Protein AF-A0A945BAM3-F1 (afdb_monomer)

Foldseek 3Di:
DCPPPVVCVVVVVVVVVVVVVVVVCCCVVPVVVVVVVVVVVVVVVVVVVVVVVVVVVVVVVVVVVVVVVVVVVVVVVVVVCVVVVVVVVVVVVVVVVVVVVVVVVVVVVVVVVVVVVVVVVVVVVVVVVVVVVVVVVCCVVVPPDDDDPPCPVVVVVVVVPD

Mean predicted aligned error: 15.19 Å

pLDDT: mean 86.78, std 15.85, range [44.81, 97.88]

Sequence (162 aa):
MPQLDFLTFPSQIIWLFITFTALYIIMAKIALPKLANAIELRRDIIARDLEEAEHFKDESEKAEIEYESLIKEAHSKSNVIIKETKEKLSLQFEKEKKKVEEDNSKKIIEAESKILNAKNNALSQIDSIATDISKTIVEKLVGSKGLKVNNIEDNIKLTINN

Structure (mmCIF, N/CA/C/O backbone):
data_AF-A0A945BAM3-F1
#
_entry.id   AF-A0A945BAM3-F1
#
loop_
_atom_site.group_PDB
_atom_site.id
_atom_site.type_symbol
_atom_site.label_atom_id
_atom_site.label_alt_id
_atom_site.label_comp_id
_atom_site.label_asym_id
_atom_site.label_entity_id
_atom_site.label_seq_id
_atom_site.pdbx_PDB_ins_code
_atom_site.Cartn_x
_atom_site.Cartn_y
_atom_site.Cartn_z
_atom_site.occupancy
_atom_site.B_iso_or_equiv
_atom_site.auth_seq_id
_atom_site.auth_comp_id
_atom_site.auth_asym_id
_atom_site.auth_atom_id
_atom_site.pdbx_PDB_model_num
ATOM 1 N N . MET A 1 1 ? 59.841 -8.291 -73.812 1.00 51.56 1 MET A N 1
ATOM 2 C CA . MET A 1 1 ? 58.601 -8.852 -73.233 1.00 51.56 1 MET A CA 1
ATOM 3 C C . MET A 1 1 ? 57.446 -7.945 -73.647 1.00 51.56 1 MET A C 1
ATOM 5 O O . MET A 1 1 ? 57.494 -6.780 -73.280 1.00 51.56 1 MET A O 1
ATOM 9 N N . PRO A 1 2 ? 56.456 -8.426 -74.414 1.00 59.16 2 PRO A N 1
ATOM 10 C CA . PRO A 1 2 ? 55.373 -7.614 -75.006 1.00 59.16 2 PRO A CA 1
ATOM 11 C C . PRO A 1 2 ? 54.345 -7.048 -73.997 1.00 59.16 2 PRO A C 1
ATOM 13 O O . PRO A 1 2 ? 53.266 -6.624 -74.379 1.00 59.16 2 PRO A O 1
ATOM 16 N N . GLN A 1 3 ? 54.665 -7.045 -72.701 1.00 61.56 3 GLN A N 1
ATOM 17 C CA . GLN A 1 3 ? 53.760 -6.704 -71.592 1.00 61.56 3 GLN A CA 1
ATOM 18 C C . GLN A 1 3 ? 53.934 -5.260 -71.080 1.00 61.56 3 GLN A C 1
ATOM 20 O O . GLN A 1 3 ? 53.224 -4.838 -70.175 1.00 61.56 3 GLN A O 1
ATOM 25 N N . LEU A 1 4 ? 54.844 -4.488 -71.685 1.00 66.94 4 LEU A N 1
ATOM 26 C CA . LEU A 1 4 ? 55.015 -3.045 -71.466 1.00 66.94 4 LEU A CA 1
ATOM 27 C C . LEU A 1 4 ? 54.819 -2.278 -72.781 1.00 66.94 4 LEU A C 1
ATOM 29 O O . LEU A 1 4 ? 55.626 -1.423 -73.141 1.00 66.94 4 LEU A O 1
ATOM 33 N N . ASP A 1 5 ? 53.781 -2.636 -73.537 1.00 66.31 5 ASP A N 1
ATOM 34 C CA . ASP A 1 5 ? 53.395 -1.879 -74.723 1.00 66.31 5 ASP A CA 1
ATOM 35 C C . ASP A 1 5 ? 52.499 -0.702 -74.305 1.00 66.31 5 ASP A C 1
ATOM 37 O O . ASP A 1 5 ? 51.310 -0.850 -74.009 1.00 66.31 5 ASP A O 1
ATOM 41 N N . PHE A 1 6 ? 53.098 0.489 -74.213 1.00 68.31 6 PHE A N 1
ATOM 42 C CA . PHE A 1 6 ? 52.438 1.694 -73.701 1.00 68.31 6 PHE A CA 1
ATOM 43 C C . PHE A 1 6 ? 51.277 2.182 -74.581 1.00 68.31 6 PHE A C 1
ATOM 45 O O . PHE A 1 6 ? 50.487 3.023 -74.148 1.00 68.31 6 PHE A O 1
ATOM 52 N N . LEU A 1 7 ? 51.131 1.627 -75.787 1.00 72.81 7 LEU A N 1
ATOM 53 C CA . LEU A 1 7 ? 50.053 1.947 -76.718 1.00 72.81 7 LEU A CA 1
ATOM 54 C C . LEU A 1 7 ? 48.674 1.450 -76.239 1.00 72.81 7 LEU A C 1
ATOM 56 O O . LEU A 1 7 ? 47.661 2.022 -76.638 1.00 72.81 7 LEU A O 1
ATOM 60 N N . THR A 1 8 ? 48.597 0.447 -75.349 1.00 76.75 8 THR A N 1
ATOM 61 C CA . THR A 1 8 ? 47.309 -0.078 -74.839 1.00 76.75 8 THR A CA 1
ATOM 62 C C . THR A 1 8 ? 46.806 0.592 -73.556 1.00 76.75 8 THR A C 1
ATOM 64 O O . THR A 1 8 ? 45.618 0.490 -73.237 1.00 76.75 8 THR A O 1
ATOM 67 N N . PHE A 1 9 ? 47.669 1.306 -72.821 1.00 80.75 9 PHE A N 1
ATOM 68 C CA . PHE A 1 9 ? 47.296 1.950 -71.553 1.00 80.75 9 PHE A CA 1
ATOM 69 C C . PHE A 1 9 ? 46.176 2.996 -71.675 1.00 80.75 9 PHE A C 1
ATOM 71 O O . PHE A 1 9 ? 45.281 2.980 -70.828 1.00 80.75 9 PHE A O 1
ATOM 78 N N . PRO A 1 10 ? 46.129 3.859 -72.713 1.00 85.62 10 PRO A N 1
ATOM 79 C CA . PRO A 1 10 ? 45.041 4.827 -72.857 1.00 85.62 10 PRO A CA 1
ATOM 80 C C . PRO A 1 10 ? 43.661 4.161 -72.936 1.00 85.62 10 PRO A C 1
ATOM 82 O O . PRO A 1 10 ? 42.717 4.608 -72.288 1.00 85.62 10 PRO A O 1
ATOM 85 N N . SER A 1 11 ? 43.546 3.044 -73.665 1.00 86.88 11 SER A N 1
ATOM 86 C CA . SER A 1 11 ? 42.279 2.313 -73.784 1.00 86.88 11 SER A CA 1
ATOM 87 C C . SER A 1 11 ? 41.854 1.658 -72.467 1.00 86.88 11 SER A C 1
ATOM 89 O O . SER A 1 11 ? 40.661 1.631 -72.164 1.00 86.88 11 SER A O 1
ATOM 91 N N . GLN A 1 12 ? 42.801 1.135 -71.682 1.00 86.62 12 GLN A N 1
ATOM 92 C CA . GLN A 1 12 ? 42.515 0.551 -70.367 1.00 86.62 12 GLN A CA 1
ATOM 93 C C . GLN A 1 12 ? 42.061 1.616 -69.364 1.00 86.62 12 GLN A C 1
ATOM 95 O O . GLN A 1 12 ? 41.113 1.383 -68.619 1.00 86.62 12 GLN A O 1
ATOM 100 N N . ILE A 1 13 ? 42.683 2.798 -69.382 1.00 90.06 13 ILE A N 1
ATOM 101 C CA . ILE A 1 13 ? 42.315 3.923 -68.511 1.00 90.06 13 ILE A CA 1
ATOM 102 C C . ILE A 1 13 ? 40.904 4.432 -68.831 1.00 90.06 13 ILE A C 1
ATOM 104 O O . ILE A 1 13 ? 40.133 4.699 -67.911 1.00 90.06 13 ILE A O 1
ATOM 108 N N . ILE A 1 14 ? 40.529 4.518 -70.112 1.00 91.81 14 ILE A N 1
ATOM 109 C CA . ILE A 1 14 ? 39.173 4.926 -70.514 1.00 91.81 14 ILE A CA 1
ATOM 110 C C . ILE A 1 14 ? 38.126 3.936 -69.984 1.00 91.81 14 ILE A C 1
ATOM 112 O O . ILE A 1 14 ? 37.144 4.350 -69.367 1.00 91.81 14 ILE A O 1
ATOM 116 N N . TRP A 1 15 ? 38.339 2.627 -70.159 1.00 92.12 15 TRP A N 1
ATOM 117 C CA . TRP A 1 15 ? 37.416 1.612 -69.637 1.00 92.12 15 TRP A CA 1
ATOM 118 C C . TRP A 1 15 ? 37.378 1.561 -68.108 1.00 92.12 15 TRP A C 1
ATOM 120 O O . TRP A 1 15 ? 36.300 1.408 -67.528 1.00 92.12 15 TRP A O 1
ATOM 130 N N . LEU A 1 16 ? 38.524 1.738 -67.446 1.00 94.19 16 LEU A N 1
ATOM 131 C CA . LEU A 1 16 ? 38.595 1.874 -65.993 1.00 94.19 16 LEU A CA 1
ATOM 132 C C . LEU A 1 16 ? 37.735 3.050 -65.527 1.00 94.19 16 LEU A C 1
ATOM 134 O O . LEU A 1 16 ? 36.928 2.885 -64.620 1.00 94.19 16 LEU A O 1
ATOM 138 N N . PHE A 1 17 ? 37.852 4.211 -66.173 1.00 95.94 17 PHE A N 1
ATOM 139 C CA . PHE A 1 17 ? 37.050 5.380 -65.829 1.00 95.94 17 PHE A CA 1
ATOM 140 C C . PHE A 1 17 ? 35.552 5.115 -66.023 1.00 95.94 17 PHE A C 1
ATOM 142 O O . PHE A 1 17 ? 34.773 5.347 -65.107 1.00 95.94 17 PHE A O 1
ATOM 149 N N . ILE A 1 18 ? 35.146 4.540 -67.161 1.00 95.69 18 ILE A N 1
ATOM 150 C CA . ILE A 1 18 ? 33.737 4.214 -67.445 1.00 95.69 18 ILE A CA 1
ATOM 151 C C . ILE A 1 18 ? 33.158 3.268 -66.383 1.00 95.69 18 ILE A C 1
ATOM 153 O O . ILE A 1 18 ? 32.097 3.534 -65.817 1.00 95.69 18 ILE A O 1
ATOM 157 N N . THR A 1 19 ? 33.856 2.167 -66.096 1.00 95.38 19 THR A N 1
ATOM 158 C CA . THR A 1 19 ? 33.404 1.160 -65.122 1.00 95.38 19 THR A CA 1
ATOM 159 C C . THR A 1 19 ? 33.415 1.691 -63.692 1.00 95.38 19 THR A C 1
ATOM 161 O O . THR A 1 19 ? 32.466 1.452 -62.944 1.00 95.38 19 THR A O 1
ATOM 164 N N . PHE A 1 20 ? 34.432 2.468 -63.319 1.00 96.12 20 PHE A N 1
ATOM 165 C CA . PHE A 1 20 ? 34.519 3.102 -62.009 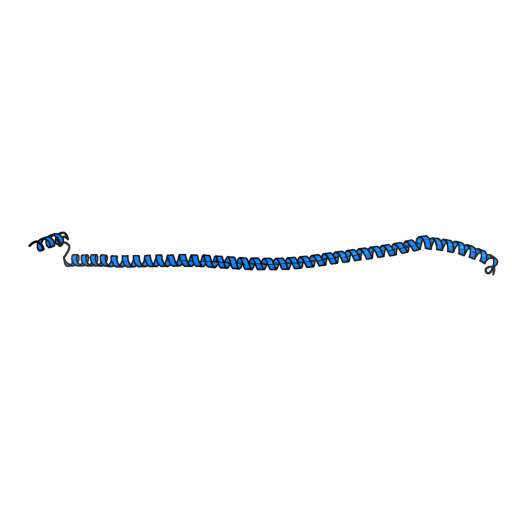1.00 96.12 20 PHE A CA 1
ATOM 166 C C . PHE A 1 20 ? 33.425 4.154 -61.814 1.00 96.12 20 PHE A C 1
ATOM 168 O O . PHE A 1 20 ? 32.772 4.167 -60.773 1.00 96.12 20 PHE A O 1
ATOM 175 N N . THR A 1 21 ? 33.154 4.993 -62.817 1.00 96.81 21 THR A N 1
ATOM 176 C CA . THR A 1 21 ? 32.054 5.964 -62.770 1.00 96.81 21 THR A CA 1
ATOM 177 C C . THR A 1 21 ? 30.699 5.265 -62.677 1.00 96.81 21 THR A C 1
ATOM 179 O O . THR A 1 21 ? 29.865 5.667 -61.866 1.00 96.81 21 THR A O 1
ATOM 182 N N . ALA A 1 22 ? 30.474 4.191 -63.440 1.00 95.94 22 ALA A N 1
ATOM 183 C CA . ALA A 1 22 ? 29.245 3.405 -63.340 1.00 95.94 22 ALA A CA 1
ATOM 184 C C . ALA A 1 22 ? 29.064 2.808 -61.931 1.00 95.94 22 ALA A C 1
ATOM 186 O O . ALA A 1 22 ? 27.997 2.951 -61.330 1.00 95.94 22 ALA A O 1
ATOM 187 N N . LEU A 1 23 ? 30.118 2.209 -61.365 1.00 95.56 23 LEU A N 1
ATOM 188 C CA . LEU A 1 23 ? 30.111 1.683 -59.998 1.00 95.56 23 LEU A CA 1
ATOM 189 C C . LEU A 1 23 ? 29.864 2.786 -58.960 1.00 95.56 23 LEU A C 1
ATOM 191 O O . LEU A 1 23 ? 29.068 2.595 -58.040 1.00 95.56 23 LEU A O 1
ATOM 195 N N . TYR A 1 24 ? 30.508 3.944 -59.117 1.00 95.75 24 TYR A N 1
ATOM 196 C CA . TYR A 1 24 ? 30.333 5.098 -58.239 1.00 95.75 24 TYR A CA 1
ATOM 197 C C . TYR A 1 24 ? 28.877 5.566 -58.222 1.00 95.75 24 TYR A C 1
ATOM 199 O O . TYR A 1 24 ? 28.315 5.765 -57.148 1.00 95.75 24 TYR A O 1
ATOM 207 N N . ILE A 1 25 ? 28.231 5.671 -59.388 1.00 96.12 25 ILE A N 1
ATOM 208 C CA . ILE A 1 25 ? 26.818 6.062 -59.483 1.00 96.12 25 ILE A CA 1
ATOM 209 C C . ILE A 1 25 ? 25.919 5.029 -58.795 1.00 96.12 25 ILE A C 1
ATOM 211 O O . ILE A 1 25 ? 25.002 5.414 -58.071 1.00 96.12 25 ILE A O 1
ATOM 215 N N . ILE A 1 26 ? 26.183 3.730 -58.974 1.00 95.50 26 ILE A N 1
ATOM 216 C CA . ILE A 1 26 ? 25.429 2.657 -58.305 1.00 95.50 26 ILE A CA 1
ATOM 217 C C . ILE A 1 26 ? 25.578 2.767 -56.784 1.00 95.50 26 ILE A C 1
ATOM 219 O O . ILE A 1 26 ? 24.581 2.743 -56.062 1.00 95.50 26 ILE A O 1
ATOM 223 N N . MET A 1 27 ? 26.800 2.939 -56.282 1.00 95.56 27 MET A N 1
ATOM 224 C CA . MET A 1 27 ? 27.052 3.092 -54.848 1.00 95.56 27 MET A CA 1
ATOM 225 C C . MET A 1 27 ? 26.390 4.351 -54.287 1.00 95.56 27 MET A C 1
ATOM 227 O O . MET A 1 27 ? 25.697 4.279 -53.270 1.00 95.56 27 MET A O 1
ATOM 231 N N . ALA A 1 28 ? 26.532 5.477 -54.985 1.00 94.88 28 ALA A N 1
ATOM 232 C CA . ALA A 1 28 ? 25.958 6.750 -54.578 1.00 94.88 28 ALA A CA 1
ATOM 233 C C . ALA A 1 28 ? 24.424 6.716 -54.558 1.00 94.88 28 ALA A C 1
ATOM 235 O O . ALA A 1 28 ? 23.811 7.239 -53.632 1.00 94.88 28 ALA A O 1
ATOM 236 N N . LYS A 1 29 ? 23.791 6.074 -55.550 1.00 94.19 29 LYS A N 1
ATOM 237 C CA . LYS A 1 29 ? 22.327 6.038 -55.675 1.00 94.19 29 LYS A CA 1
ATOM 238 C C . LYS A 1 29 ? 21.645 4.881 -54.954 1.00 94.19 29 LYS A C 1
ATOM 240 O O . LYS A 1 29 ? 20.437 4.958 -54.762 1.00 94.19 29 LYS A O 1
ATOM 245 N N . ILE A 1 30 ? 22.351 3.807 -54.599 1.00 93.31 30 ILE A N 1
ATOM 246 C CA . ILE A 1 30 ? 21.723 2.603 -54.024 1.00 93.31 30 ILE A CA 1
ATOM 247 C C . ILE A 1 30 ? 22.302 2.258 -52.655 1.00 93.31 30 ILE A C 1
ATOM 249 O O . ILE A 1 30 ? 21.538 2.045 -51.717 1.00 93.31 30 ILE A O 1
ATOM 253 N N . ALA A 1 31 ? 23.626 2.189 -52.512 1.00 93.50 31 ALA A N 1
ATOM 254 C CA . ALA A 1 31 ? 24.238 1.749 -51.257 1.00 93.50 31 ALA A CA 1
ATOM 255 C C . ALA A 1 31 ? 24.144 2.820 -50.161 1.00 93.50 31 ALA A C 1
ATOM 257 O O . ALA A 1 31 ? 23.703 2.516 -49.052 1.00 93.50 31 ALA A O 1
ATOM 258 N N . LEU A 1 32 ? 24.486 4.074 -50.485 1.00 93.94 32 LEU A N 1
ATOM 259 C CA . LEU A 1 32 ? 24.391 5.197 -49.547 1.00 93.94 32 LEU A CA 1
ATOM 260 C C . LEU A 1 32 ? 22.968 5.426 -49.010 1.00 93.94 32 LEU A C 1
ATOM 262 O O . LEU A 1 32 ? 22.827 5.466 -47.787 1.00 93.94 32 LEU A O 1
ATOM 266 N N . PRO A 1 33 ? 21.906 5.519 -49.840 1.00 94.81 33 PRO A N 1
ATOM 267 C CA . PRO A 1 33 ? 20.561 5.728 -49.307 1.00 94.81 33 PRO A CA 1
ATOM 268 C C . PRO A 1 33 ? 20.068 4.541 -48.477 1.00 94.81 33 PRO A C 1
ATOM 270 O O . PRO A 1 33 ? 19.421 4.747 -47.458 1.00 94.81 33 PRO A O 1
ATOM 273 N N . LYS A 1 34 ? 20.415 3.296 -48.834 1.00 94.31 34 LYS A N 1
ATOM 274 C CA . LYS A 1 34 ? 20.067 2.128 -48.007 1.00 94.31 34 LYS A CA 1
ATOM 275 C C . LYS A 1 34 ? 20.705 2.190 -46.619 1.00 94.31 34 LYS A C 1
ATOM 277 O O . LYS A 1 34 ? 20.048 1.857 -45.636 1.00 94.31 34 LYS A O 1
ATOM 282 N N . LEU A 1 35 ? 21.968 2.610 -46.537 1.00 94.25 35 LEU A N 1
ATOM 283 C CA . LEU A 1 35 ? 22.659 2.761 -45.259 1.00 94.25 35 LEU A CA 1
ATOM 284 C C . LEU A 1 35 ? 22.090 3.929 -44.443 1.00 94.25 35 LEU A C 1
ATOM 286 O O . LEU A 1 35 ? 21.886 3.777 -43.241 1.00 94.25 35 LEU A O 1
ATOM 290 N N . ALA A 1 36 ? 21.791 5.057 -45.093 1.00 94.81 36 ALA A N 1
ATOM 291 C CA . ALA A 1 36 ? 21.157 6.206 -44.452 1.00 94.81 36 ALA A CA 1
ATOM 292 C C . ALA A 1 36 ? 19.795 5.829 -43.848 1.00 94.81 36 ALA A C 1
ATOM 294 O O . ALA A 1 36 ? 19.595 6.028 -42.653 1.00 94.81 36 ALA A O 1
ATOM 295 N N . ASN A 1 37 ? 18.934 5.162 -44.623 1.00 96.00 37 ASN A N 1
ATOM 296 C CA . ASN A 1 37 ? 17.628 4.687 -44.156 1.00 96.00 37 ASN A CA 1
ATOM 297 C C . ASN A 1 37 ? 17.751 3.738 -42.954 1.00 96.00 37 ASN A C 1
ATOM 299 O O . ASN A 1 37 ? 16.943 3.794 -42.035 1.00 96.00 37 ASN A O 1
ATOM 303 N N . ALA A 1 38 ? 18.758 2.858 -42.933 1.00 95.56 38 ALA A N 1
ATOM 304 C CA . ALA A 1 38 ? 18.969 1.947 -41.807 1.00 95.56 38 ALA A CA 1
ATOM 305 C C . ALA A 1 38 ? 19.397 2.683 -40.525 1.00 95.56 38 ALA A C 1
ATOM 307 O O . ALA A 1 38 ? 19.018 2.280 -39.424 1.00 95.56 38 ALA A O 1
ATOM 308 N N . ILE A 1 39 ? 20.194 3.747 -40.657 1.00 96.50 39 ILE A N 1
ATOM 309 C CA . ILE A 1 39 ? 20.601 4.593 -39.529 1.00 96.50 39 ILE A CA 1
ATOM 310 C C . ILE A 1 39 ? 19.409 5.407 -39.025 1.00 96.50 39 ILE A C 1
ATOM 312 O O . ILE A 1 39 ? 19.207 5.477 -37.816 1.00 96.50 39 ILE A O 1
ATOM 316 N N . GLU A 1 40 ? 18.630 5.993 -39.931 1.00 96.88 40 GLU A N 1
ATOM 317 C CA . GLU A 1 40 ? 17.436 6.777 -39.607 1.00 96.88 40 GLU A CA 1
ATOM 318 C C . GLU A 1 40 ? 16.381 5.917 -38.909 1.00 96.88 40 GLU A C 1
ATOM 320 O O . GLU A 1 40 ? 16.006 6.227 -37.787 1.00 96.88 40 GLU A O 1
ATOM 325 N N . LEU A 1 41 ? 16.057 4.738 -39.454 1.00 96.81 41 LEU A N 1
ATOM 326 C CA . LEU A 1 41 ? 15.137 3.789 -38.820 1.00 96.81 41 LEU A CA 1
ATOM 327 C C . L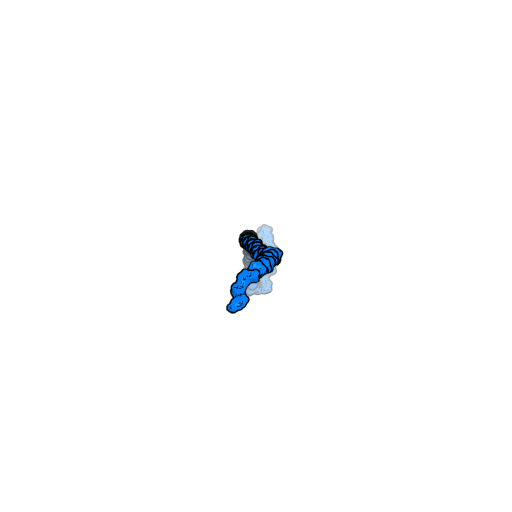EU A 1 41 ? 15.552 3.440 -37.384 1.00 96.81 41 LEU A C 1
ATOM 329 O O . LEU A 1 41 ? 14.716 3.365 -36.489 1.00 96.81 41 LEU A O 1
ATOM 333 N N . ARG A 1 42 ? 16.849 3.207 -37.146 1.00 97.44 42 ARG A N 1
ATOM 334 C CA . ARG A 1 42 ? 17.342 2.927 -35.791 1.00 97.44 42 ARG A CA 1
ATOM 335 C C . ARG A 1 42 ? 17.217 4.138 -34.877 1.00 97.44 42 ARG A C 1
ATOM 337 O O . ARG A 1 42 ? 16.888 3.957 -33.711 1.00 97.44 42 ARG A O 1
ATOM 344 N N . ARG A 1 43 ? 17.501 5.341 -35.379 1.00 96.94 43 ARG A N 1
ATOM 345 C CA . ARG A 1 43 ? 17.331 6.578 -34.608 1.00 96.94 43 ARG A CA 1
ATOM 346 C C . ARG A 1 43 ? 15.871 6.782 -34.228 1.00 96.94 43 ARG A C 1
ATOM 348 O O . ARG A 1 43 ? 15.618 7.059 -33.065 1.00 96.94 43 ARG A O 1
ATOM 355 N N . ASP A 1 44 ? 14.950 6.562 -35.158 1.00 97.56 44 ASP A N 1
ATOM 356 C CA . ASP A 1 44 ? 13.514 6.710 -34.922 1.00 97.56 44 ASP A CA 1
ATOM 357 C C . ASP A 1 44 ? 12.999 5.694 -33.904 1.00 97.56 44 ASP A C 1
ATOM 359 O O . ASP A 1 44 ? 12.254 6.054 -32.999 1.00 97.56 44 ASP A O 1
ATOM 363 N N . ILE A 1 45 ? 13.439 4.433 -34.003 1.00 97.12 45 ILE A N 1
ATOM 364 C CA . ILE A 1 45 ? 13.103 3.402 -33.012 1.00 97.12 45 ILE A CA 1
ATOM 365 C C . ILE A 1 45 ? 13.613 3.814 -31.630 1.00 97.12 45 ILE A C 1
ATOM 367 O O . ILE A 1 45 ? 12.841 3.809 -30.684 1.00 97.12 45 ILE A O 1
ATOM 371 N N . ILE A 1 46 ? 14.879 4.222 -31.513 1.00 97.62 46 ILE A N 1
ATOM 372 C CA . ILE A 1 46 ? 15.451 4.635 -30.224 1.00 97.62 46 ILE A CA 1
ATOM 373 C C . ILE A 1 46 ? 14.723 5.861 -29.662 1.00 97.62 46 ILE A C 1
ATOM 375 O O . ILE A 1 46 ? 14.470 5.913 -28.464 1.00 97.62 46 ILE A O 1
ATOM 379 N N . ALA A 1 47 ? 14.398 6.843 -30.505 1.00 97.56 47 ALA A N 1
ATOM 380 C CA . ALA A 1 47 ? 13.683 8.042 -30.085 1.00 97.56 47 ALA A CA 1
ATOM 381 C C . ALA A 1 47 ? 12.278 7.702 -29.573 1.00 97.56 47 ALA A C 1
ATOM 383 O O . ALA A 1 47 ? 11.912 8.145 -28.490 1.00 97.56 47 ALA A O 1
ATOM 384 N N . ARG A 1 48 ? 11.538 6.861 -30.306 1.00 97.62 48 ARG A N 1
ATOM 385 C CA . ARG A 1 48 ? 10.214 6.388 -29.889 1.00 97.62 48 ARG A CA 1
ATOM 386 C C . ARG A 1 48 ? 10.287 5.587 -28.594 1.00 97.62 48 ARG A C 1
ATOM 388 O O . ARG A 1 48 ? 9.508 5.835 -27.688 1.00 97.62 48 ARG A O 1
ATOM 395 N N . ASP A 1 49 ? 11.223 4.647 -28.494 1.00 97.38 49 ASP A N 1
ATOM 396 C CA . ASP A 1 49 ? 11.359 3.801 -27.309 1.00 97.38 49 ASP A CA 1
ATOM 397 C C . ASP A 1 49 ? 11.761 4.641 -26.074 1.00 97.38 49 ASP A C 1
ATOM 399 O O . ASP A 1 49 ? 11.351 4.335 -24.956 1.00 97.38 49 ASP A O 1
ATOM 403 N N . LEU A 1 50 ? 12.530 5.724 -26.262 1.00 97.88 50 LEU A N 1
ATOM 404 C CA . LEU A 1 50 ? 12.865 6.674 -25.198 1.00 97.88 50 LEU A CA 1
ATOM 405 C C . LEU A 1 50 ? 11.656 7.517 -24.773 1.00 97.88 50 LEU A C 1
ATOM 407 O O . LEU A 1 50 ? 11.433 7.673 -23.577 1.00 97.88 50 LEU A O 1
ATOM 411 N N . GLU A 1 51 ? 10.881 8.030 -25.731 1.00 97.81 51 GLU A N 1
ATOM 412 C CA . GLU A 1 51 ? 9.643 8.776 -25.465 1.00 97.81 51 GLU A CA 1
ATOM 413 C C . GLU A 1 51 ? 8.620 7.904 -24.727 1.00 97.81 51 GLU A C 1
ATOM 415 O O . GLU A 1 51 ? 8.013 8.334 -23.751 1.00 97.81 51 GLU A O 1
ATOM 420 N N . GLU A 1 52 ? 8.473 6.645 -25.136 1.00 97.56 52 GLU A N 1
ATOM 421 C CA . GLU A 1 52 ? 7.567 5.693 -24.499 1.00 97.56 52 GLU A CA 1
ATOM 422 C C . GLU A 1 52 ? 8.041 5.320 -23.083 1.00 97.56 52 GLU A C 1
ATOM 424 O O . GLU A 1 52 ? 7.237 5.239 -22.153 1.00 97.56 52 GLU A O 1
ATOM 429 N N . ALA A 1 53 ? 9.355 5.182 -22.873 1.00 97.38 53 ALA A N 1
ATOM 430 C CA . ALA A 1 53 ? 9.924 4.993 -21.540 1.00 97.38 53 ALA A CA 1
ATOM 431 C C . ALA A 1 53 ? 9.725 6.218 -20.629 1.00 97.38 53 ALA A C 1
ATOM 433 O O . ALA A 1 53 ? 9.434 6.053 -19.443 1.00 97.38 53 ALA A O 1
ATOM 434 N N . GLU A 1 54 ? 9.867 7.434 -21.162 1.00 97.50 54 GLU A N 1
ATOM 435 C CA . GLU A 1 54 ? 9.590 8.677 -20.434 1.00 97.50 54 GLU A CA 1
ATOM 436 C C . GLU A 1 54 ? 8.103 8.782 -20.078 1.00 97.50 54 GLU A C 1
ATOM 438 O O . GLU A 1 54 ? 7.770 9.024 -18.920 1.00 97.50 54 GLU A O 1
ATOM 443 N N . HIS A 1 55 ? 7.209 8.466 -21.017 1.00 97.44 55 HIS A N 1
ATOM 444 C CA . HIS A 1 55 ? 5.771 8.419 -20.768 1.00 97.44 55 HIS A CA 1
ATOM 445 C C . HIS A 1 55 ? 5.409 7.424 -19.655 1.00 97.44 55 HIS A C 1
ATOM 447 O O . HIS A 1 55 ? 4.689 7.775 -18.721 1.00 97.44 55 HIS A O 1
ATOM 453 N N . PHE A 1 56 ? 5.936 6.195 -19.698 1.00 96.69 56 PHE A N 1
ATOM 454 C CA . PHE A 1 56 ? 5.679 5.208 -18.644 1.00 96.69 56 PHE A CA 1
ATOM 455 C C . PHE A 1 56 ? 6.247 5.619 -17.289 1.00 96.69 56 PHE A C 1
ATOM 457 O O . PHE A 1 56 ? 5.647 5.313 -16.254 1.00 96.69 56 PHE A O 1
ATOM 464 N N . LYS A 1 57 ? 7.389 6.312 -17.273 1.00 97.50 57 LYS A N 1
ATOM 465 C CA . LYS A 1 57 ? 7.946 6.873 -16.044 1.00 97.50 57 LYS A CA 1
ATOM 466 C C . LYS A 1 57 ? 7.014 7.942 -15.469 1.00 97.50 57 LYS A C 1
ATOM 468 O O . LYS A 1 57 ? 6.689 7.863 -14.288 1.00 97.50 57 LYS A O 1
ATOM 473 N N . ASP A 1 58 ? 6.547 8.874 -16.293 1.00 97.81 58 ASP A N 1
ATOM 474 C CA . ASP A 1 58 ? 5.627 9.937 -15.880 1.00 97.81 58 ASP A CA 1
ATOM 475 C C . ASP A 1 58 ? 4.288 9.383 -15.377 1.00 97.81 58 ASP A C 1
ATOM 477 O O . ASP A 1 58 ? 3.746 9.866 -14.381 1.00 97.81 58 ASP A O 1
ATOM 481 N N . GLU A 1 59 ? 3.733 8.365 -16.041 1.00 97.12 59 GLU A N 1
ATOM 482 C CA . GLU A 1 59 ? 2.522 7.687 -15.567 1.00 97.12 59 GLU A CA 1
ATOM 483 C C . GLU A 1 59 ? 2.752 6.968 -14.237 1.00 97.12 59 GLU A C 1
ATOM 485 O O . GLU A 1 59 ? 1.903 7.044 -13.348 1.00 97.12 59 GLU A O 1
ATOM 490 N N . SER A 1 60 ? 3.909 6.323 -14.069 1.00 96.88 60 SER A N 1
ATOM 491 C CA . SER A 1 60 ? 4.267 5.655 -12.814 1.00 96.88 60 SER A CA 1
ATOM 492 C C . SER A 1 60 ? 4.417 6.653 -11.666 1.00 96.88 60 SER A C 1
ATOM 494 O O . SER A 1 60 ? 3.879 6.417 -10.588 1.00 96.88 60 SER A O 1
ATOM 496 N N . GLU A 1 61 ? 5.080 7.788 -11.899 1.00 97.25 61 GLU A N 1
ATOM 497 C CA . GLU A 1 61 ? 5.250 8.847 -10.898 1.00 97.25 61 GLU A CA 1
ATOM 498 C C . GLU A 1 61 ? 3.901 9.472 -10.511 1.00 97.25 61 GLU A C 1
ATOM 500 O O . GLU A 1 61 ? 3.611 9.660 -9.329 1.00 97.25 61 GLU A O 1
ATOM 505 N N . LYS A 1 62 ? 3.013 9.719 -11.484 1.00 97.25 62 LYS A N 1
ATOM 506 C CA . LYS A 1 62 ? 1.643 10.185 -11.204 1.00 97.25 62 LYS A CA 1
ATOM 507 C C . LYS A 1 62 ? 0.847 9.170 -10.387 1.00 97.25 62 LYS A C 1
ATOM 509 O O . LYS A 1 62 ? 0.181 9.563 -9.429 1.00 97.25 62 LYS A O 1
ATOM 514 N N . ALA A 1 63 ? 0.920 7.889 -10.747 1.00 96.50 63 ALA A N 1
ATOM 515 C CA . ALA A 1 63 ? 0.237 6.823 -10.025 1.00 96.50 63 ALA A CA 1
ATOM 516 C C . ALA A 1 63 ? 0.766 6.677 -8.589 1.00 96.50 63 ALA A C 1
ATOM 518 O O . ALA A 1 63 ? -0.022 6.471 -7.668 1.00 96.50 63 ALA A O 1
ATOM 519 N N . GLU A 1 64 ? 2.076 6.829 -8.379 1.00 96.56 64 GLU A N 1
ATOM 520 C CA . GLU A 1 64 ? 2.697 6.815 -7.052 1.00 96.56 64 GLU A CA 1
ATOM 521 C C . GLU A 1 64 ? 2.200 7.984 -6.191 1.00 96.56 64 GLU A C 1
ATOM 523 O O . GLU A 1 64 ? 1.726 7.766 -5.076 1.00 96.56 64 GLU A O 1
ATOM 528 N N . ILE A 1 65 ? 2.194 9.207 -6.734 1.00 97.31 65 ILE A N 1
ATOM 529 C CA . ILE A 1 65 ? 1.689 10.400 -6.035 1.00 97.31 65 ILE A CA 1
ATOM 530 C C . ILE A 1 65 ? 0.207 10.243 -5.660 1.00 97.31 65 ILE A C 1
ATOM 532 O O . ILE A 1 65 ? -0.199 10.569 -4.538 1.00 97.31 65 ILE A O 1
ATOM 536 N N . GLU A 1 66 ? -0.623 9.748 -6.582 1.00 97.19 66 GLU A N 1
ATOM 537 C CA . GLU A 1 66 ? -2.043 9.506 -6.316 1.00 97.19 66 GLU A CA 1
ATOM 538 C C . GLU A 1 66 ? -2.229 8.433 -5.237 1.00 97.19 66 GLU A C 1
ATOM 540 O O . GLU A 1 66 ? -3.004 8.624 -4.297 1.00 97.19 66 GLU A O 1
ATOM 545 N N . TYR A 1 67 ? -1.472 7.339 -5.315 1.00 96.44 67 TYR A N 1
ATOM 546 C CA . TYR A 1 67 ? -1.513 6.257 -4.339 1.00 96.44 67 TYR A CA 1
ATOM 547 C C . TYR A 1 67 ? -1.114 6.723 -2.931 1.00 96.44 67 TYR A C 1
ATOM 549 O O . TYR A 1 67 ? -1.825 6.439 -1.960 1.00 96.44 67 TYR A O 1
ATOM 557 N N . GLU A 1 68 ? -0.029 7.490 -2.801 1.00 97.00 68 GLU A N 1
ATOM 558 C CA . GLU A 1 68 ? 0.386 8.075 -1.522 1.00 97.00 68 GLU A CA 1
ATOM 559 C C . GLU A 1 68 ? -0.683 9.019 -0.951 1.00 97.00 68 GLU A C 1
ATOM 561 O O . GLU A 1 68 ? -0.989 8.978 0.249 1.00 97.00 68 GLU A O 1
ATOM 566 N N . SER A 1 69 ? -1.298 9.840 -1.808 1.00 97.19 69 SER A N 1
ATOM 567 C CA . SER A 1 69 ? -2.396 10.730 -1.425 1.00 97.19 69 SER A CA 1
ATOM 568 C C . SER A 1 69 ? -3.609 9.946 -0.911 1.00 97.19 69 SER A C 1
ATOM 570 O O . SER A 1 69 ? -4.133 10.251 0.166 1.00 97.19 69 SER A O 1
ATOM 572 N N . LEU A 1 70 ? -4.007 8.883 -1.618 1.00 97.25 70 LEU A N 1
ATOM 573 C CA . LEU A 1 70 ? -5.118 8.010 -1.235 1.00 97.25 70 LEU A CA 1
ATOM 574 C C . LEU A 1 70 ? -4.865 7.312 0.104 1.00 97.25 70 LEU A C 1
ATOM 576 O O . LEU A 1 70 ? -5.759 7.270 0.952 1.00 97.25 70 LEU A O 1
ATOM 580 N N . ILE A 1 71 ? -3.649 6.809 0.338 1.00 97.62 71 ILE A N 1
ATOM 581 C CA . ILE A 1 71 ? -3.266 6.219 1.629 1.00 97.62 71 ILE A CA 1
ATOM 582 C C . ILE A 1 71 ? -3.383 7.253 2.747 1.00 97.62 71 ILE A C 1
ATOM 584 O O . ILE A 1 71 ? -3.968 6.979 3.801 1.00 97.62 71 ILE A O 1
ATOM 588 N N . LYS A 1 72 ? -2.856 8.460 2.531 1.00 97.44 72 LYS A N 1
ATOM 589 C CA . LYS A 1 72 ? -2.914 9.538 3.522 1.00 97.44 72 LYS A CA 1
ATOM 590 C C . LYS A 1 72 ? -4.356 9.939 3.832 1.00 97.44 72 LYS A C 1
ATOM 592 O O . LYS A 1 72 ? -4.707 10.122 5.002 1.00 97.44 72 LYS A O 1
ATOM 597 N N . GLU A 1 73 ? -5.204 10.037 2.813 1.00 97.19 73 GLU A N 1
ATOM 598 C CA . GLU A 1 73 ? -6.628 10.323 2.973 1.00 97.19 73 GLU A CA 1
ATOM 599 C C . GLU A 1 73 ? -7.350 9.194 3.723 1.00 97.19 73 GLU A C 1
ATOM 601 O O . GLU A 1 73 ? -8.116 9.468 4.649 1.00 97.19 73 GLU A O 1
ATOM 606 N N . ALA A 1 74 ? -7.072 7.930 3.394 1.00 96.94 74 ALA A N 1
ATOM 607 C CA . ALA A 1 74 ? -7.645 6.770 4.072 1.00 96.94 74 ALA A CA 1
ATOM 608 C C . ALA A 1 74 ? -7.266 6.729 5.561 1.00 96.94 74 ALA A C 1
ATOM 610 O O . ALA A 1 74 ? -8.136 6.533 6.415 1.00 96.94 74 ALA A O 1
ATOM 611 N N . HIS A 1 75 ? -5.999 6.989 5.899 1.00 97.00 75 HIS A N 1
ATOM 612 C CA . HIS A 1 75 ? -5.560 7.107 7.292 1.00 97.00 75 HIS A CA 1
ATOM 613 C C . HIS A 1 75 ? -6.239 8.271 8.017 1.00 97.00 75 HIS A C 1
ATOM 615 O O . HIS A 1 75 ? -6.683 8.109 9.155 1.00 97.00 75 HIS A O 1
ATOM 621 N N . SER A 1 76 ? -6.365 9.429 7.363 1.00 97.56 76 SER A N 1
ATOM 622 C CA . SER A 1 76 ? -7.070 10.586 7.922 1.00 97.56 76 SER A CA 1
ATOM 623 C C . SER A 1 76 ? -8.537 10.258 8.221 1.00 97.56 76 SER A C 1
ATOM 625 O O . SER A 1 76 ? -8.991 10.431 9.354 1.00 97.56 76 SER A O 1
ATOM 627 N N . LYS A 1 77 ? -9.260 9.683 7.250 1.00 96.94 77 LYS A N 1
ATOM 628 C CA . LYS A 1 77 ? -10.655 9.244 7.414 1.00 96.94 77 LYS A CA 1
ATOM 629 C C . LYS A 1 77 ? -10.799 8.207 8.523 1.00 96.94 77 LYS A C 1
ATOM 631 O O . LYS A 1 77 ? -11.699 8.328 9.348 1.00 96.94 77 LYS A O 1
ATOM 636 N N . SER A 1 78 ? -9.899 7.227 8.588 1.00 96.94 78 SER A N 1
ATOM 637 C CA . SER A 1 78 ? -9.889 6.221 9.655 1.00 96.94 78 SER A CA 1
ATOM 638 C C . SER A 1 78 ? -9.744 6.865 11.037 1.00 96.94 78 SER A C 1
ATOM 640 O O . SER A 1 78 ? -10.533 6.588 11.939 1.00 96.94 78 SER A O 1
ATOM 642 N N . ASN A 1 79 ? -8.810 7.806 11.192 1.00 96.62 79 ASN A N 1
ATOM 643 C CA . ASN A 1 79 ? -8.619 8.531 12.449 1.00 96.62 79 ASN A CA 1
ATOM 644 C C . ASN A 1 79 ? -9.855 9.351 12.846 1.00 96.62 79 ASN A C 1
ATOM 646 O O . ASN A 1 79 ? -10.225 9.363 14.023 1.00 96.62 79 ASN A O 1
ATOM 650 N N . VAL A 1 80 ? -10.513 9.999 11.880 1.00 97.75 80 VAL A N 1
ATOM 651 C CA . VAL A 1 80 ? -11.775 10.720 12.109 1.00 97.75 80 VAL A CA 1
ATOM 652 C C . VAL A 1 80 ? -12.865 9.757 12.582 1.00 97.75 80 VAL A C 1
ATOM 654 O O . VAL A 1 80 ? -13.461 9.993 13.630 1.00 97.75 80 VAL A O 1
ATOM 657 N N . ILE A 1 81 ? -13.061 8.629 11.893 1.00 97.56 81 ILE A N 1
ATOM 658 C CA . ILE A 1 81 ? -14.058 7.613 12.265 1.00 97.56 81 ILE A CA 1
ATOM 659 C C . ILE A 1 81 ? -13.782 7.059 13.666 1.00 97.56 81 ILE A C 1
ATOM 661 O O . ILE A 1 81 ? -14.706 6.932 14.471 1.00 97.56 81 ILE A O 1
ATOM 665 N N . ILE A 1 82 ? -12.523 6.754 13.994 1.00 97.25 82 ILE A N 1
ATOM 666 C CA . ILE A 1 82 ? -12.134 6.268 15.324 1.00 97.25 82 ILE A CA 1
ATOM 667 C C . ILE A 1 82 ? -12.465 7.313 16.390 1.00 97.25 82 ILE A C 1
ATOM 669 O O . ILE A 1 82 ? -13.013 6.964 17.437 1.00 97.25 82 ILE A O 1
ATOM 673 N N . LYS A 1 83 ? -12.149 8.588 16.140 1.00 97.25 83 LYS A N 1
ATOM 674 C CA . LYS A 1 83 ? -12.433 9.678 17.078 1.00 97.25 83 LYS A CA 1
ATOM 675 C C . LYS A 1 83 ? -13.937 9.851 17.292 1.00 97.25 83 LYS A C 1
ATOM 677 O O . LYS A 1 83 ? -14.387 9.805 18.433 1.00 97.25 83 LYS A O 1
ATOM 682 N N . GLU A 1 84 ? -14.712 9.957 16.215 1.00 97.12 84 GLU A N 1
ATOM 683 C CA . GLU A 1 84 ? -16.171 10.087 16.286 1.00 97.12 84 GLU A CA 1
ATOM 684 C C . GLU A 1 84 ? -16.825 8.888 16.979 1.00 97.12 84 GLU A C 1
ATOM 686 O O . GLU A 1 84 ? -17.747 9.047 17.777 1.00 97.12 84 GLU A O 1
ATOM 691 N N . THR A 1 85 ? -16.345 7.675 16.699 1.00 97.38 85 THR A N 1
ATOM 692 C CA . THR A 1 85 ? -16.864 6.452 17.321 1.00 97.38 85 THR A CA 1
ATOM 693 C C . THR A 1 85 ? -16.558 6.431 18.813 1.00 97.38 85 THR A C 1
ATOM 695 O O . THR A 1 85 ? -17.442 6.109 19.603 1.00 97.38 85 THR A O 1
ATOM 698 N N . LYS A 1 86 ? -15.344 6.821 19.224 1.00 97.19 86 LYS A N 1
ATOM 699 C CA . LYS A 1 86 ? -14.987 6.945 20.645 1.00 97.19 86 LYS A CA 1
ATOM 700 C C . LYS A 1 86 ? -15.848 7.983 21.355 1.00 97.19 86 LYS A C 1
ATOM 702 O O . LYS A 1 86 ? -16.334 7.707 22.445 1.00 97.19 86 LYS A O 1
ATOM 707 N N . GLU A 1 87 ? -16.069 9.145 20.747 1.00 97.00 87 GLU A N 1
ATOM 708 C CA . GLU A 1 87 ? -16.927 10.188 21.320 1.00 97.00 87 GLU A CA 1
ATOM 709 C C . GLU A 1 87 ? -18.377 9.704 21.469 1.00 97.00 87 GLU A C 1
ATOM 711 O O . GLU A 1 87 ? -18.955 9.809 22.553 1.00 97.00 87 GLU A O 1
ATOM 716 N N . LYS A 1 88 ? -18.948 9.085 20.425 1.00 96.88 88 LYS A N 1
ATOM 717 C CA . LYS A 1 88 ? -20.294 8.489 20.475 1.00 96.88 88 LYS A CA 1
ATOM 718 C C . LYS A 1 88 ? -20.398 7.393 21.535 1.00 96.88 88 LYS A C 1
ATOM 720 O O . LYS A 1 88 ? -21.379 7.366 22.275 1.00 96.88 88 LYS A O 1
ATOM 725 N N . LEU A 1 89 ? -19.399 6.516 21.626 1.00 97.31 89 LEU A N 1
ATOM 726 C CA . LEU A 1 89 ? -19.376 5.427 22.599 1.00 97.31 89 LEU A CA 1
ATOM 727 C C . LEU A 1 89 ? -19.295 5.961 24.031 1.00 97.31 89 LEU A C 1
ATOM 729 O O . LEU A 1 89 ? -20.055 5.507 24.878 1.00 97.31 89 LEU A O 1
ATOM 733 N N . SER A 1 90 ? -18.446 6.956 24.295 1.00 96.06 90 SER A N 1
ATOM 734 C CA . SER A 1 90 ? -18.360 7.607 25.607 1.00 96.06 90 SER A CA 1
ATOM 735 C C . SER A 1 90 ? -19.687 8.254 26.008 1.00 96.06 90 SER A C 1
ATOM 737 O O . SER A 1 90 ? -20.131 8.092 27.141 1.00 96.06 90 SER A O 1
ATOM 739 N N . LEU A 1 91 ? -20.371 8.932 25.079 1.00 96.88 91 LEU A N 1
ATOM 740 C CA . LEU A 1 91 ? -21.689 9.520 25.342 1.00 96.88 91 LEU A CA 1
ATOM 741 C C . LEU A 1 91 ? -22.757 8.457 25.636 1.00 96.88 91 LEU A C 1
ATOM 743 O O . LEU A 1 91 ? -23.561 8.627 26.554 1.00 96.88 91 LEU A O 1
ATOM 747 N N . GLN A 1 92 ? -22.775 7.363 24.871 1.00 96.00 92 GLN A N 1
ATOM 748 C CA . GLN A 1 92 ? -23.687 6.245 25.122 1.00 96.00 92 GLN A CA 1
ATOM 749 C C . GLN A 1 92 ? -23.392 5.566 26.460 1.00 96.00 92 GLN A C 1
ATOM 751 O O . GLN A 1 92 ? -24.323 5.279 27.208 1.00 96.00 92 GLN A O 1
ATOM 756 N N . PHE A 1 93 ? -22.115 5.371 26.784 1.00 96.75 93 PHE A N 1
ATOM 757 C CA . PHE A 1 93 ? -21.681 4.793 28.048 1.00 96.75 93 PHE A CA 1
ATOM 758 C C . PHE A 1 93 ? -22.122 5.647 29.237 1.00 96.75 93 PHE A C 1
ATOM 760 O O . PHE A 1 93 ? -22.732 5.124 30.162 1.00 96.75 93 PHE A O 1
ATOM 767 N N . GLU A 1 94 ? -21.903 6.963 29.194 1.00 96.44 94 GLU A N 1
ATOM 768 C CA . GLU A 1 94 ? -22.355 7.875 30.251 1.00 96.44 94 GLU A CA 1
ATOM 769 C C . GLU A 1 94 ? -23.883 7.883 30.399 1.00 96.44 94 GLU A C 1
ATOM 771 O O . GLU A 1 94 ? -24.406 7.930 31.514 1.00 96.44 94 GLU A O 1
ATOM 776 N N . LYS A 1 95 ? -24.626 7.791 29.288 1.00 96.69 95 LYS A N 1
ATOM 777 C CA . LYS A 1 95 ? -26.092 7.715 29.318 1.00 96.69 95 LYS A CA 1
ATOM 778 C C . LYS A 1 95 ? -26.590 6.414 29.952 1.00 96.69 95 LYS A C 1
ATOM 780 O O . LYS A 1 95 ? -27.465 6.463 30.814 1.00 96.69 95 LYS A O 1
ATOM 785 N N . GLU A 1 96 ? -26.051 5.270 29.535 1.00 95.69 96 GLU A N 1
ATOM 786 C CA . GLU A 1 96 ? -26.410 3.970 30.114 1.00 95.69 96 GLU A CA 1
ATOM 787 C C . GLU A 1 96 ? -25.986 3.880 31.580 1.00 95.69 96 GLU A C 1
ATOM 789 O O . GLU A 1 96 ? -26.769 3.443 32.417 1.00 95.69 96 GLU A O 1
ATOM 794 N N . LYS A 1 97 ? -24.798 4.386 31.927 1.00 96.31 97 LYS A N 1
ATOM 795 C CA . LYS A 1 97 ? -24.329 4.459 33.312 1.00 96.31 97 LYS A CA 1
ATOM 796 C C . LYS A 1 97 ? -25.303 5.240 34.194 1.00 96.31 97 LYS A C 1
ATOM 798 O O . LYS A 1 97 ? -25.720 4.716 35.222 1.00 96.31 97 LYS A O 1
ATOM 803 N N . LYS A 1 98 ? -25.726 6.440 33.776 1.00 96.56 98 LYS A N 1
ATOM 804 C CA . LYS A 1 98 ? -26.721 7.234 34.520 1.00 96.56 98 LYS A CA 1
ATOM 805 C C . LYS A 1 98 ? -28.046 6.497 34.685 1.00 96.56 98 LYS A C 1
ATOM 807 O O . LYS A 1 98 ? -28.607 6.491 35.774 1.00 96.56 98 LYS A O 1
ATOM 812 N N . LYS A 1 99 ? -28.528 5.834 33.632 1.00 96.44 99 LYS A N 1
ATOM 813 C CA . LYS A 1 99 ? -29.763 5.043 33.692 1.00 96.44 99 LYS A CA 1
ATOM 814 C C . LYS A 1 99 ? -29.649 3.885 34.687 1.00 96.44 99 LYS A C 1
ATOM 816 O O . LYS A 1 99 ? -30.556 3.669 35.484 1.00 96.44 99 LYS A O 1
ATOM 821 N N . VAL A 1 100 ? -28.523 3.172 34.674 1.00 96.75 100 VAL A N 1
ATOM 822 C CA . VAL A 1 100 ? -28.244 2.092 35.629 1.00 96.75 100 VAL A CA 1
ATOM 823 C C . VAL A 1 100 ? -28.151 2.631 37.058 1.00 96.75 100 VAL A C 1
ATOM 825 O O . VAL A 1 100 ? -28.698 2.011 37.966 1.00 96.75 100 VAL A O 1
ATOM 828 N N . GLU A 1 101 ? -27.509 3.781 37.274 1.00 95.88 101 GLU A N 1
ATOM 829 C CA . GLU A 1 101 ? -27.443 4.437 38.588 1.00 95.88 101 GLU A CA 1
ATOM 830 C C . GLU A 1 101 ? -28.837 4.844 39.096 1.00 95.88 101 GLU A C 1
ATOM 832 O O . GLU A 1 101 ? -29.168 4.579 40.255 1.00 95.88 101 GLU A O 1
ATOM 837 N N . GLU A 1 102 ? -29.684 5.415 38.235 1.00 96.50 102 GLU A N 1
ATOM 838 C CA . GLU A 1 102 ? -31.075 5.756 38.561 1.00 96.50 102 GLU A CA 1
ATOM 839 C C . GLU A 1 102 ? -31.908 4.516 38.914 1.00 96.50 102 GLU A C 1
ATOM 841 O O . GLU A 1 102 ? -32.614 4.506 39.927 1.00 96.50 102 GLU A O 1
ATOM 846 N N . ASP A 1 103 ? -31.819 3.454 38.111 1.00 95.75 103 ASP A N 1
ATOM 847 C CA . ASP A 1 103 ? -32.537 2.202 38.358 1.00 95.75 103 ASP A CA 1
ATOM 848 C C . ASP A 1 103 ? -32.046 1.513 39.637 1.00 95.75 103 ASP A C 1
ATOM 850 O O . ASP A 1 103 ? -32.847 0.963 40.397 1.00 95.75 103 ASP A O 1
ATOM 854 N N . ASN A 1 104 ? -30.742 1.567 39.918 1.00 95.81 104 ASN A N 1
ATOM 855 C CA . ASN A 1 104 ? -30.176 1.034 41.150 1.00 95.81 104 ASN A CA 1
ATOM 856 C C . ASN A 1 104 ? -30.650 1.827 42.377 1.00 95.81 104 ASN A C 1
ATOM 858 O O . ASN A 1 104 ? -31.055 1.227 43.369 1.00 95.81 104 ASN A O 1
ATOM 862 N N . SER A 1 105 ? -30.684 3.159 42.292 1.00 95.94 105 SER A N 1
ATOM 863 C CA . SER A 1 105 ? -31.216 4.023 43.353 1.00 95.94 105 SER A CA 1
ATOM 864 C C . SER A 1 105 ? -32.687 3.710 43.662 1.00 95.94 105 SER A C 1
ATOM 866 O O . SER A 1 105 ? -33.0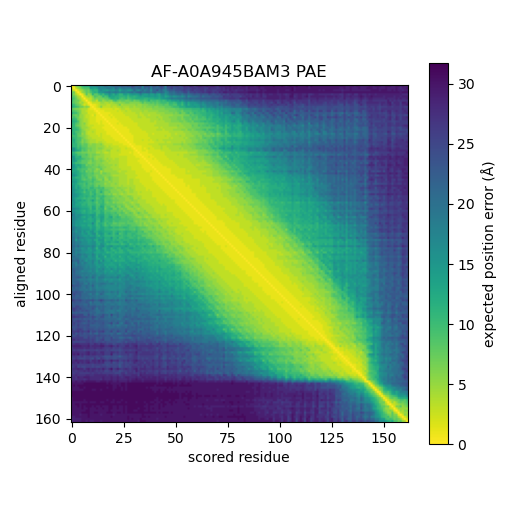53 3.506 44.820 1.00 95.94 105 SER A O 1
ATOM 868 N N . LYS A 1 106 ? -33.528 3.543 42.630 1.00 96.38 106 LYS A N 1
ATOM 869 C CA . LYS A 1 106 ? -34.932 3.121 42.804 1.00 96.38 106 LYS A CA 1
ATOM 870 C C . LYS A 1 106 ? -35.047 1.764 43.497 1.00 96.38 106 LYS A C 1
ATOM 872 O O . LYS A 1 106 ? -35.856 1.618 44.410 1.00 96.38 106 LYS A O 1
ATOM 877 N N . LYS A 1 107 ? -34.233 0.783 43.092 1.00 95.00 107 LYS A N 1
ATOM 878 C CA . LYS A 1 107 ? -34.216 -0.551 43.715 1.00 95.00 107 LYS A CA 1
ATOM 879 C C . LYS A 1 107 ? -33.791 -0.501 45.181 1.00 95.00 107 LYS A C 1
ATOM 881 O O . LYS A 1 107 ? -34.355 -1.243 45.980 1.00 95.00 107 LYS A O 1
ATOM 886 N N . ILE A 1 108 ? -32.838 0.363 45.537 1.00 95.62 108 ILE A N 1
ATOM 887 C CA . ILE A 1 108 ? -32.426 0.577 46.931 1.00 95.62 108 ILE A CA 1
ATOM 888 C C . ILE A 1 108 ? -33.605 1.112 47.747 1.00 95.62 108 ILE A C 1
ATOM 890 O O . ILE A 1 108 ? -33.952 0.506 48.756 1.00 95.62 108 ILE A O 1
ATOM 894 N N . ILE A 1 109 ? -34.285 2.159 47.273 1.00 95.81 109 ILE A N 1
ATOM 895 C CA . ILE A 1 109 ? -35.450 2.740 47.964 1.00 95.81 109 ILE A CA 1
ATOM 896 C C . ILE A 1 109 ? -36.579 1.706 48.120 1.00 95.81 109 ILE A C 1
ATOM 898 O O . ILE A 1 109 ? -37.191 1.590 49.183 1.00 95.81 109 ILE A O 1
ATOM 902 N N . GLU A 1 110 ? -36.856 0.918 47.078 1.00 95.31 110 GLU A N 1
ATOM 903 C CA . GLU A 1 110 ? -37.871 -0.138 47.135 1.00 95.31 110 GLU A CA 1
ATOM 904 C C . GLU A 1 110 ? -37.493 -1.235 48.147 1.00 95.31 110 GLU A C 1
ATOM 906 O O . GLU A 1 110 ? -38.342 -1.697 48.915 1.00 95.31 110 GLU A O 1
ATOM 911 N N . ALA A 1 111 ? -36.221 -1.642 48.180 1.00 94.69 111 ALA A N 1
ATOM 912 C CA . ALA A 1 111 ? -35.716 -2.613 49.144 1.00 94.69 111 ALA A CA 1
ATOM 913 C C . ALA A 1 111 ? -35.784 -2.077 50.583 1.00 94.69 111 ALA A C 1
ATOM 915 O O . ALA A 1 111 ? -36.251 -2.791 51.470 1.00 94.69 111 ALA A O 1
ATOM 916 N N . GLU A 1 112 ? -35.400 -0.820 50.814 1.00 94.31 112 GLU A N 1
ATOM 917 C CA . GLU A 1 112 ? -35.513 -0.152 52.116 1.00 94.31 112 GLU A CA 1
ATOM 918 C C . GLU A 1 112 ? -36.968 -0.098 52.597 1.00 94.31 112 GLU A C 1
ATOM 920 O O . GLU A 1 112 ? -37.254 -0.440 53.746 1.00 94.31 112 GLU A O 1
ATOM 925 N N . SER A 1 113 ? -37.910 0.237 51.709 1.00 94.94 113 SER A N 1
ATOM 926 C CA . SER A 1 113 ? -39.343 0.227 52.022 1.00 94.94 113 SER A CA 1
ATOM 927 C C . SER A 1 113 ? -39.847 -1.176 52.387 1.00 94.94 113 SER A C 1
ATOM 929 O O . SER A 1 113 ? -40.558 -1.345 53.381 1.00 94.94 113 SER A O 1
ATOM 931 N N . LYS A 1 114 ? -39.434 -2.214 51.643 1.00 94.81 114 LYS A N 1
ATOM 932 C CA . LYS A 1 114 ? -39.766 -3.616 51.958 1.00 94.81 114 LYS A CA 1
ATOM 933 C C . LYS A 1 114 ? -39.208 -4.045 53.314 1.00 94.81 114 LYS A C 1
ATOM 935 O O . LYS A 1 114 ? -39.927 -4.689 54.076 1.00 94.81 114 LYS A O 1
ATOM 940 N N . ILE A 1 115 ? -37.969 -3.667 53.634 1.00 94.31 115 ILE A N 1
ATOM 941 C CA . ILE A 1 115 ? -37.344 -3.946 54.935 1.00 94.31 115 ILE A CA 1
ATOM 942 C 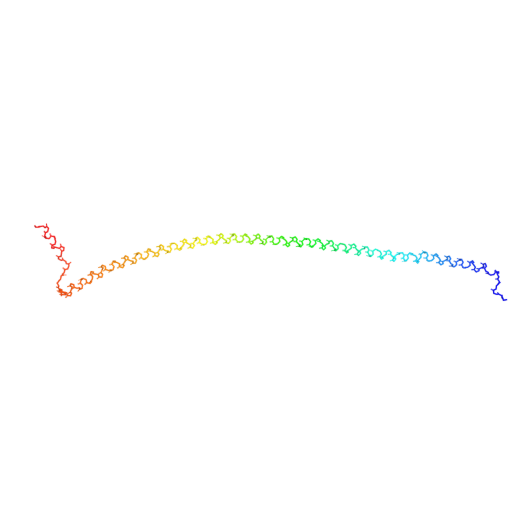C . ILE A 1 115 ? -38.119 -3.252 56.061 1.00 94.31 115 ILE A C 1
ATOM 944 O O . ILE A 1 115 ? -38.403 -3.879 57.082 1.00 94.31 115 ILE A O 1
ATOM 948 N N . LEU A 1 116 ? -38.512 -1.988 55.875 1.00 94.56 116 LEU A N 1
ATOM 949 C CA . LEU A 1 116 ? -39.291 -1.242 56.864 1.00 94.56 116 LEU A CA 1
ATOM 950 C C . LEU A 1 116 ? -40.660 -1.896 57.117 1.00 94.56 116 LEU A C 1
ATOM 952 O O . LEU A 1 116 ? -41.052 -2.097 58.266 1.00 94.56 116 LEU A O 1
ATOM 956 N N . ASN A 1 117 ? -41.359 -2.289 56.050 1.00 93.75 117 ASN A N 1
ATOM 957 C CA . ASN A 1 117 ? -42.644 -2.981 56.145 1.00 93.75 117 ASN A CA 1
ATOM 958 C C . ASN A 1 117 ? -42.505 -4.347 56.830 1.00 93.75 117 ASN A C 1
ATOM 960 O O . ASN A 1 117 ? -43.296 -4.674 57.713 1.00 93.75 117 ASN A O 1
ATOM 964 N N . ALA A 1 118 ? -41.478 -5.127 56.480 1.00 92.12 118 ALA A N 1
ATOM 965 C CA . ALA A 1 118 ? -41.195 -6.404 57.131 1.00 92.12 118 ALA A CA 1
ATOM 966 C C . ALA A 1 118 ? -40.898 -6.229 58.630 1.00 92.12 118 ALA A C 1
ATOM 968 O O . ALA A 1 118 ? -41.412 -6.992 59.447 1.00 92.12 118 ALA A O 1
ATOM 969 N N . LYS A 1 119 ? -40.136 -5.191 59.004 1.00 92.88 119 LYS A N 1
ATOM 970 C CA . LYS A 1 119 ? -39.862 -4.838 60.404 1.00 92.88 119 LYS A CA 1
ATOM 971 C C . LYS A 1 119 ? -41.146 -4.498 61.165 1.00 92.88 119 LYS A C 1
ATOM 973 O O . LYS A 1 119 ? -41.355 -5.021 62.255 1.00 92.88 119 LYS A O 1
ATOM 978 N N . ASN A 1 120 ? -42.006 -3.653 60.597 1.00 92.06 120 ASN A N 1
ATOM 979 C CA . ASN A 1 120 ? -43.270 -3.265 61.230 1.00 92.06 120 ASN A CA 1
ATOM 980 C C . ASN A 1 120 ? -44.218 -4.462 61.393 1.00 92.06 120 ASN A C 1
ATOM 982 O O . ASN A 1 120 ? -44.806 -4.639 62.458 1.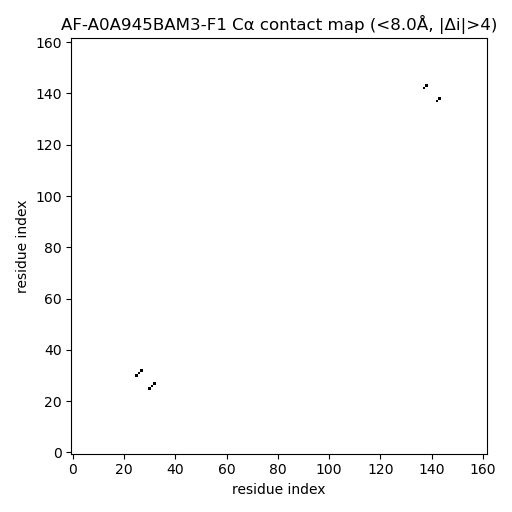00 92.06 120 ASN A O 1
ATOM 986 N N . ASN A 1 121 ? -44.309 -5.325 60.377 1.00 90.38 121 ASN A N 1
ATOM 987 C CA . ASN A 1 121 ? -45.096 -6.556 60.450 1.00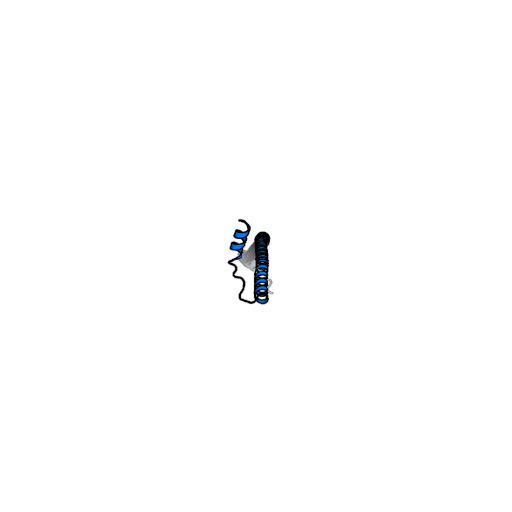 90.38 121 ASN A CA 1
ATOM 988 C C . ASN A 1 121 ? -44.575 -7.502 61.540 1.00 90.38 121 ASN A C 1
ATOM 990 O O . ASN A 1 121 ? -45.370 -8.042 62.303 1.00 90.38 121 ASN A O 1
ATOM 994 N N . ALA A 1 122 ? -43.254 -7.679 61.651 1.00 89.12 122 ALA A N 1
ATOM 995 C CA . ALA A 1 122 ? -42.657 -8.504 62.700 1.00 89.12 122 ALA A CA 1
ATOM 996 C C . ALA A 1 122 ? -42.945 -7.950 64.107 1.00 89.12 122 ALA A C 1
ATOM 998 O O . ALA A 1 122 ? -43.281 -8.717 65.005 1.00 89.12 122 ALA A O 1
ATOM 999 N N . LEU A 1 123 ? -42.874 -6.626 64.294 1.00 89.38 123 LEU A N 1
ATOM 1000 C CA . LEU A 1 123 ? -43.229 -5.976 65.562 1.00 89.38 123 LEU A CA 1
ATOM 1001 C C . LEU A 1 123 ? -44.707 -6.194 65.923 1.00 89.38 123 LEU A C 1
ATOM 1003 O O . LEU A 1 123 ? -45.003 -6.586 67.045 1.00 89.38 123 LEU A O 1
ATOM 1007 N N . SER A 1 124 ? -45.625 -6.041 64.965 1.00 86.75 124 SER A N 1
ATOM 1008 C CA . SER A 1 124 ? -47.053 -6.306 65.199 1.00 86.75 124 SER A CA 1
ATOM 1009 C C . SER A 1 124 ? -47.338 -7.779 65.523 1.00 86.75 124 SER A C 1
ATOM 1011 O O . SER A 1 124 ? -48.186 -8.080 66.364 1.00 86.75 124 SER A O 1
ATOM 1013 N N . GLN A 1 125 ? -46.616 -8.712 64.894 1.00 86.19 125 GLN A N 1
ATOM 1014 C CA . GLN A 1 125 ? -46.725 -10.135 65.217 1.00 86.19 125 GLN A CA 1
ATOM 1015 C C . GLN A 1 125 ? -46.238 -10.444 66.637 1.00 86.19 125 GLN A C 1
ATOM 1017 O O . GLN A 1 125 ? -46.834 -11.298 67.288 1.00 86.19 125 GLN A O 1
ATOM 1022 N N . ILE A 1 126 ? -45.216 -9.745 67.147 1.00 84.56 126 ILE A N 1
ATOM 1023 C CA . ILE A 1 126 ? -44.764 -9.895 68.540 1.00 84.56 126 ILE A CA 1
ATOM 1024 C C . ILE A 1 126 ? -45.884 -9.528 69.521 1.00 84.56 126 ILE A C 1
ATOM 1026 O O . ILE A 1 126 ? -46.121 -10.290 70.456 1.00 84.56 126 ILE A O 1
ATOM 1030 N N . ASP A 1 127 ? -46.609 -8.430 69.293 1.00 82.38 127 ASP A N 1
ATOM 1031 C CA . ASP A 1 127 ? -47.721 -8.015 70.164 1.00 82.38 127 ASP A CA 1
ATOM 1032 C C . ASP A 1 127 ? -48.865 -9.044 70.165 1.00 82.38 127 ASP A C 1
ATOM 1034 O O . ASP A 1 127 ? -49.413 -9.390 71.218 1.00 82.38 127 ASP A O 1
ATOM 1038 N N . SER A 1 128 ? -49.193 -9.600 68.992 1.00 84.19 128 SER A N 1
ATOM 1039 C CA . SER A 1 128 ? -50.183 -10.680 68.873 1.00 84.19 128 SER A CA 1
ATOM 1040 C C . SER A 1 128 ? -49.727 -11.939 69.613 1.00 84.19 128 SER A C 1
ATOM 1042 O O . SER A 1 128 ? -50.482 -12.492 70.409 1.00 84.19 128 SER A O 1
ATOM 1044 N N . ILE A 1 129 ? -48.475 -12.365 69.409 1.00 83.50 129 ILE A N 1
ATOM 1045 C CA . ILE A 1 129 ? -47.899 -13.545 70.068 1.00 83.50 129 ILE A CA 1
ATOM 1046 C C . ILE A 1 129 ? -47.841 -13.341 71.588 1.00 83.50 129 ILE A C 1
ATOM 1048 O O . ILE A 1 129 ? -48.152 -14.261 72.340 1.00 83.50 129 ILE A O 1
ATOM 1052 N N . ALA A 1 130 ? -47.496 -12.144 72.067 1.00 82.94 130 ALA A N 1
ATOM 1053 C CA . ALA A 1 130 ? -47.488 -11.821 73.492 1.00 82.94 130 ALA A CA 1
ATOM 1054 C C . ALA A 1 130 ? -48.898 -11.899 74.105 1.00 82.94 130 ALA A C 1
ATOM 1056 O O . ALA A 1 130 ? -49.063 -12.411 75.218 1.00 82.94 130 ALA A O 1
ATOM 1057 N N . THR A 1 131 ? -49.918 -11.449 73.368 1.00 82.12 131 THR A N 1
ATOM 1058 C CA . THR A 1 131 ? -51.328 -11.542 73.778 1.00 82.12 131 THR A CA 1
ATOM 1059 C C . THR A 1 131 ? -51.796 -12.998 73.831 1.00 82.12 131 THR A C 1
ATOM 1061 O O . THR A 1 131 ? -52.397 -13.414 74.822 1.00 82.12 131 THR A O 1
ATOM 1064 N N . ASP A 1 132 ? -51.454 -13.801 72.822 1.00 83.12 132 ASP A N 1
ATOM 1065 C CA . ASP A 1 132 ? -51.787 -15.228 72.762 1.00 83.12 132 ASP A CA 1
ATOM 1066 C C . ASP A 1 132 ? -51.079 -16.038 73.856 1.00 83.12 132 ASP A C 1
ATOM 1068 O O . ASP A 1 132 ? -51.702 -16.880 74.512 1.00 83.12 132 ASP A O 1
ATOM 1072 N N . ILE A 1 133 ? -49.796 -15.761 74.120 1.00 83.94 133 ILE A N 1
ATOM 1073 C CA . ILE A 1 133 ? -49.046 -16.374 75.225 1.00 83.94 133 ILE A CA 1
ATOM 1074 C C . ILE A 1 133 ? -49.690 -15.997 76.561 1.00 83.94 133 ILE A C 1
ATOM 1076 O O . ILE A 1 133 ? -49.921 -16.875 77.391 1.00 83.94 133 ILE A O 1
ATOM 1080 N N . SER A 1 134 ? -50.036 -14.723 76.763 1.00 81.06 134 SER A N 1
ATOM 1081 C CA . SER A 1 134 ? -50.698 -14.258 77.989 1.00 81.06 134 SER A CA 1
ATOM 1082 C C . SER A 1 134 ? -52.059 -14.927 78.182 1.00 81.06 134 SER A C 1
ATOM 1084 O O . SER A 1 134 ? -52.354 -15.412 79.273 1.00 81.06 134 SER A O 1
ATOM 1086 N N . LYS A 1 135 ? -52.861 -15.047 77.116 1.00 80.94 135 LYS A N 1
ATOM 1087 C CA . LYS A 1 135 ? -54.139 -15.769 77.128 1.00 80.94 135 LYS A CA 1
ATOM 1088 C C . LYS A 1 135 ? -53.949 -17.243 77.484 1.00 80.94 135 LYS A C 1
ATOM 1090 O O . LYS A 1 135 ? -54.644 -17.748 78.359 1.00 80.94 135 LYS A O 1
ATOM 1095 N N . THR A 1 136 ? -52.959 -17.903 76.886 1.00 81.75 136 THR A N 1
ATOM 1096 C CA . THR A 1 136 ? -52.629 -19.311 77.164 1.00 81.75 136 THR A CA 1
ATOM 1097 C C . THR A 1 136 ? -52.166 -19.515 78.612 1.00 81.75 136 THR A C 1
ATOM 1099 O O . THR A 1 136 ? -52.541 -20.495 79.258 1.00 81.75 136 THR A O 1
ATOM 1102 N N . ILE A 1 137 ? -51.360 -18.594 79.150 1.00 78.69 137 ILE A N 1
ATOM 1103 C CA . ILE A 1 137 ? -50.909 -18.616 80.549 1.00 78.69 137 ILE A CA 1
ATOM 1104 C C . ILE A 1 137 ? -52.098 -18.430 81.500 1.00 78.69 137 ILE A C 1
ATOM 1106 O O . ILE A 1 137 ? -52.232 -19.199 82.452 1.00 78.69 137 ILE A O 1
ATOM 1110 N N . VAL A 1 138 ? -52.986 -17.467 81.229 1.00 76.56 138 VAL A N 1
ATOM 1111 C CA . VAL A 1 138 ? -54.203 -17.228 82.025 1.00 76.56 138 VAL A CA 1
ATOM 1112 C C . VAL A 1 138 ? -55.151 -18.428 81.958 1.00 76.56 138 VAL A C 1
ATOM 1114 O O . VAL A 1 138 ? -55.642 -18.866 82.994 1.00 76.56 138 VAL A O 1
ATOM 1117 N N . GLU A 1 139 ? -55.357 -19.027 80.784 1.00 76.81 139 GLU A N 1
ATOM 1118 C CA . GLU A 1 139 ? -56.165 -20.245 80.620 1.00 76.81 139 GLU A CA 1
ATOM 1119 C C . GLU A 1 139 ? -55.597 -21.437 81.408 1.00 76.81 139 GLU A C 1
ATOM 1121 O O . GLU A 1 139 ? -56.367 -22.195 82.008 1.00 76.81 139 GLU A O 1
ATOM 1126 N N . LYS A 1 140 ? -54.263 -21.586 81.462 1.00 76.19 140 LYS A N 1
ATOM 1127 C CA . LYS A 1 140 ? -53.586 -22.614 82.274 1.00 76.19 140 LYS A CA 1
ATOM 1128 C C . LYS A 1 140 ? -53.640 -22.342 83.780 1.00 76.19 140 LYS A C 1
ATOM 1130 O O . LYS A 1 140 ? -53.756 -23.299 84.539 1.00 76.19 140 LYS A O 1
ATOM 1135 N N . LEU A 1 141 ? -53.548 -21.083 84.216 1.00 67.06 141 LEU A N 1
ATOM 1136 C CA . LEU A 1 141 ? -53.585 -20.696 85.637 1.00 67.06 141 LEU A CA 1
ATOM 1137 C C . LEU A 1 141 ? -55.005 -20.691 86.222 1.00 67.06 141 LEU A C 1
ATOM 1139 O O . LEU A 1 141 ? -55.182 -21.051 87.382 1.00 67.06 141 LEU A O 1
ATOM 1143 N N . VAL A 1 142 ? -56.008 -20.292 85.436 1.00 66.44 142 VAL A N 1
ATOM 1144 C CA . VAL A 1 142 ? -57.408 -20.132 85.881 1.00 66.44 142 VAL A CA 1
ATOM 1145 C C . VAL A 1 142 ? -58.269 -21.361 85.544 1.00 66.44 142 VAL A C 1
ATOM 1147 O O . VAL A 1 142 ? -59.348 -21.535 86.104 1.00 66.44 142 VAL A O 1
ATOM 1150 N N . GLY A 1 143 ? -57.783 -22.267 84.687 1.00 47.69 143 GLY A N 1
ATOM 1151 C CA . GLY A 1 143 ? -58.402 -23.567 84.426 1.00 47.69 143 GLY A CA 1
ATOM 1152 C C . GLY A 1 143 ? -59.669 -23.486 83.569 1.00 47.69 143 GLY A C 1
ATOM 1153 O O . GLY A 1 143 ? -60.773 -23.454 84.091 1.00 47.69 143 GLY A O 1
ATOM 1154 N N . SER A 1 144 ? -59.500 -23.491 82.243 1.00 52.38 144 SER A N 1
ATOM 1155 C CA . SER A 1 144 ? -60.437 -23.832 81.140 1.00 52.38 144 SER A CA 1
ATOM 1156 C C . SER A 1 144 ? -61.946 -23.464 81.172 1.00 52.38 144 SER A C 1
ATOM 1158 O O . SER A 1 144 ? -62.621 -23.766 80.187 1.00 52.38 144 SER A O 1
ATOM 1160 N N . LYS A 1 145 ? -62.546 -22.842 82.195 1.00 49.38 145 LYS A N 1
ATOM 1161 C CA . LYS A 1 145 ? -64.014 -22.645 82.244 1.00 49.38 145 LYS A CA 1
ATOM 1162 C C . LYS A 1 145 ? -64.523 -21.420 83.009 1.00 49.38 145 LYS A C 1
ATOM 1164 O O . LYS A 1 145 ? -65.693 -21.382 83.382 1.00 49.38 145 LYS A O 1
ATOM 1169 N N . GLY A 1 146 ? -63.713 -20.385 83.186 1.00 45.53 146 GLY A N 1
ATOM 1170 C CA . GLY A 1 146 ? -64.174 -19.163 83.839 1.00 45.53 146 GLY A CA 1
ATOM 1171 C C . GLY A 1 146 ? -63.515 -17.932 83.258 1.00 45.53 146 GLY A C 1
ATOM 1172 O O . GLY A 1 146 ? -62.457 -17.563 83.735 1.00 45.53 146 GLY A O 1
ATOM 1173 N N . LEU A 1 147 ? -64.129 -17.351 82.223 1.00 49.53 147 LEU A N 1
ATOM 1174 C CA . LEU A 1 147 ? -64.260 -15.908 81.958 1.00 49.53 147 LEU A CA 1
ATOM 1175 C C . LEU A 1 147 ? -64.811 -15.737 80.533 1.00 49.53 147 LEU A C 1
ATOM 1177 O O . LEU A 1 147 ? -64.080 -15.661 79.548 1.00 49.53 147 LEU A O 1
ATOM 1181 N N . LYS A 1 148 ? -66.144 -15.696 80.422 1.00 46.66 148 LYS A N 1
ATOM 1182 C CA . LYS A 1 148 ? -66.807 -15.163 79.230 1.00 46.66 148 LYS A CA 1
ATOM 1183 C C . LYS A 1 148 ? -66.445 -13.680 79.133 1.00 46.66 148 LYS A C 1
ATOM 1185 O O . LYS A 1 148 ? -66.853 -12.898 79.991 1.00 46.66 148 LYS A O 1
ATOM 1190 N N . VAL A 1 149 ? -65.731 -13.290 78.082 1.00 50.69 149 VAL A N 1
ATOM 1191 C CA . VAL A 1 149 ? -65.410 -11.890 77.740 1.00 50.69 149 VAL A CA 1
ATOM 1192 C C . VAL A 1 149 ? -66.650 -11.176 77.169 1.00 50.69 149 VAL A C 1
ATOM 1194 O O . VAL A 1 149 ? -66.578 -10.494 76.163 1.00 50.69 149 VAL A O 1
ATOM 1197 N N . ASN A 1 150 ? -67.810 -11.357 77.807 1.00 47.00 150 ASN A N 1
ATOM 1198 C CA . ASN A 1 150 ? -69.044 -10.621 77.512 1.00 47.00 150 ASN A CA 1
ATOM 1199 C C . ASN A 1 150 ? -69.542 -9.816 78.730 1.00 47.00 150 ASN A C 1
ATOM 1201 O O . ASN A 1 150 ? -70.527 -9.111 78.608 1.00 47.00 150 ASN A O 1
ATOM 1205 N N . ASN A 1 151 ? -68.870 -9.885 79.891 1.00 53.69 151 ASN A N 1
ATOM 1206 C CA . ASN A 1 151 ? -69.327 -9.230 81.132 1.00 53.69 151 ASN A CA 1
ATOM 1207 C C . ASN A 1 151 ? -68.467 -8.036 81.589 1.00 53.69 151 ASN A C 1
ATOM 1209 O O . ASN A 1 151 ? -68.719 -7.485 82.660 1.00 53.69 151 ASN A O 1
ATOM 1213 N N . ILE A 1 152 ? -67.431 -7.643 80.839 1.00 56.06 152 ILE A N 1
ATOM 1214 C CA . ILE A 1 152 ? -66.564 -6.518 81.243 1.00 56.06 152 ILE A CA 1
ATOM 1215 C C . ILE A 1 152 ? -67.156 -5.180 80.767 1.00 56.06 152 ILE A C 1
ATOM 1217 O O . ILE A 1 152 ? -67.173 -4.225 81.539 1.00 56.06 152 ILE A O 1
ATOM 1221 N N . GLU A 1 153 ? -67.738 -5.122 79.562 1.00 53.25 153 GLU A N 1
ATOM 1222 C CA . GLU A 1 153 ? -68.454 -3.925 79.081 1.00 53.25 153 GLU A CA 1
ATOM 1223 C C . GLU A 1 153 ? -69.720 -3.622 79.900 1.00 53.25 153 GLU A C 1
ATOM 1225 O O . GLU A 1 153 ? -69.994 -2.458 80.199 1.00 53.25 153 GLU A O 1
ATOM 1230 N N . ASP A 1 154 ? -70.448 -4.656 80.333 1.00 53.72 154 ASP A N 1
ATOM 1231 C CA . ASP A 1 154 ? -71.680 -4.488 81.113 1.00 53.72 154 ASP A CA 1
ATOM 1232 C C . ASP A 1 154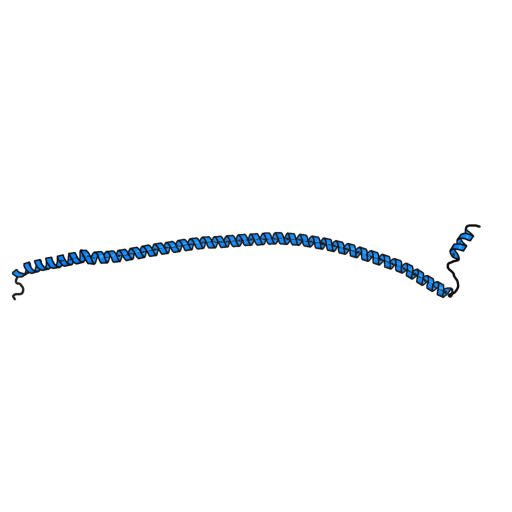 ? -71.414 -4.052 82.565 1.00 53.72 154 ASP A C 1
ATOM 1234 O O . ASP A 1 154 ? -72.183 -3.273 83.129 1.00 53.72 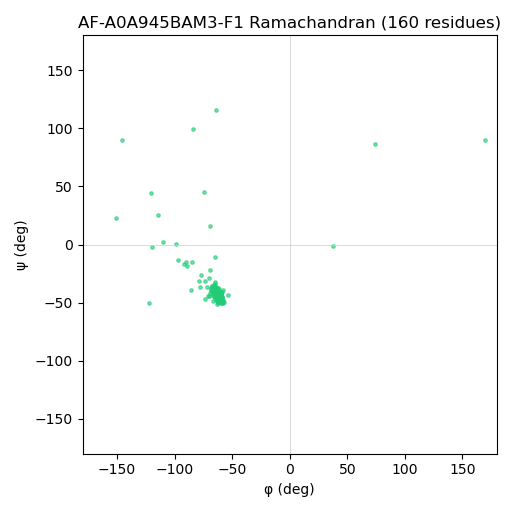154 ASP A O 1
ATOM 1238 N N . ASN A 1 155 ? -70.291 -4.467 83.167 1.00 52.62 155 ASN A N 1
ATOM 1239 C CA . ASN A 1 155 ? -69.938 -4.054 84.530 1.00 52.62 155 ASN A CA 1
ATOM 1240 C C . ASN A 1 155 ? -69.351 -2.640 84.609 1.00 52.62 155 ASN A C 1
ATOM 1242 O O . ASN A 1 155 ? -69.599 -1.945 85.591 1.00 52.62 155 ASN A O 1
ATOM 1246 N N . ILE A 1 156 ? -68.634 -2.168 83.582 1.00 58.19 156 ILE A N 1
ATOM 1247 C CA . ILE A 1 156 ? -68.128 -0.783 83.566 1.00 58.19 156 ILE A CA 1
ATOM 1248 C C . ILE A 1 156 ? -69.292 0.217 83.453 1.00 58.19 156 ILE A C 1
ATOM 1250 O O . ILE A 1 156 ? -69.269 1.266 84.096 1.00 58.19 156 ILE A O 1
ATOM 1254 N N . LYS A 1 157 ? -70.355 -0.118 82.708 1.00 53.78 157 LYS A N 1
ATOM 1255 C CA . LYS A 1 157 ? -71.549 0.740 82.599 1.00 53.78 157 LYS A CA 1
ATOM 1256 C C . LYS A 1 157 ? -72.377 0.809 83.889 1.00 53.78 157 LYS A C 1
ATOM 1258 O O . LYS A 1 157 ? -72.990 1.842 84.141 1.00 53.78 157 LYS A O 1
ATOM 1263 N N . LEU A 1 158 ? -72.371 -0.235 84.721 1.00 55.09 158 LEU A N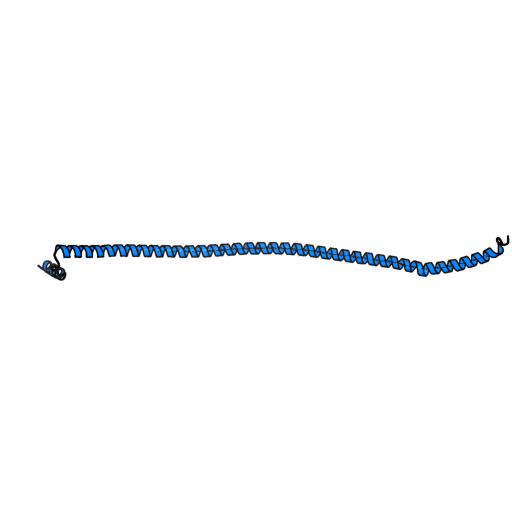 1
ATOM 1264 C CA . LEU A 1 158 ? -73.091 -0.245 86.003 1.00 55.09 158 LEU A CA 1
ATOM 1265 C C . LEU A 1 158 ? -72.378 0.545 87.114 1.00 55.09 158 LEU A C 1
ATOM 1267 O O . LEU A 1 158 ? -73.050 1.056 88.003 1.00 55.09 158 LEU A O 1
ATOM 1271 N N . THR A 1 159 ? -71.051 0.698 87.064 1.00 52.53 159 THR A N 1
ATOM 1272 C CA . THR A 1 159 ? -70.291 1.472 88.072 1.00 52.53 159 THR A CA 1
ATOM 1273 C C . THR A 1 159 ? -70.237 2.977 87.780 1.00 52.53 159 THR A C 1
ATOM 1275 O O . THR A 1 159 ? -69.902 3.754 88.663 1.00 52.53 159 THR A O 1
ATOM 1278 N N . ILE A 1 160 ? -70.582 3.416 86.564 1.00 53.31 160 ILE A N 1
ATOM 1279 C CA . ILE A 1 160 ? -70.619 4.850 86.209 1.00 53.31 160 ILE A CA 1
ATOM 1280 C C . ILE A 1 160 ? -72.000 5.479 86.484 1.00 53.31 160 ILE A C 1
ATOM 1282 O O . ILE A 1 160 ? -72.109 6.700 86.537 1.00 53.31 160 ILE A O 1
ATOM 1286 N N . ASN A 1 161 ? -73.051 4.676 86.692 1.00 47.88 161 ASN A N 1
ATOM 1287 C CA . ASN A 1 161 ? -74.426 5.168 86.852 1.00 47.88 161 ASN A CA 1
ATOM 1288 C C . ASN A 1 161 ? -75.033 4.924 88.250 1.00 47.88 161 ASN A C 1
ATOM 1290 O O . ASN A 1 161 ? -76.256 4.843 88.371 1.00 47.88 161 ASN A O 1
ATOM 1294 N N . ASN A 1 162 ? -74.196 4.803 89.288 1.00 44.81 162 ASN A N 1
ATOM 1295 C CA . ASN A 1 162 ? -74.601 4.865 90.696 1.00 44.81 162 ASN A CA 1
ATOM 1296 C C . ASN A 1 162 ? -73.579 5.664 91.509 1.00 44.81 162 ASN A C 1
ATOM 1298 O O . ASN A 1 162 ? -72.375 5.356 91.367 1.00 44.81 162 ASN A O 1
#

Secondary structure (DSSP, 8-state):
-TT--TTSHHHHHHHHHHHHHHHHHHIIIIIHHHHHHHHHHHHHHHHHHHHHHHHHHHHHHHHHHHHHHHHHHHHHHHHHHHHHHHHHHHHHHHHHHHHHHHHHHHHHHHHHHHHHHHHHHHHHHHHHHHHHHHHHHHHHHHTSS---TTSHHHHHHHHH--

Radius of gyration: 65.58 Å; Cα contacts (8 Å, |Δi|>4): 5; chains: 1; bounding box: 133×35×167 Å

Solvent-accessible surface area (backbone atoms only — not comparable to full-atom values): 9011 Å² total; per-residue (Å²): 124,90,84,75,57,73,83,55,50,65,63,51,52,53,50,48,49,54,53,48,51,52,50,48,51,49,40,61,70,48,51,50,53,54,52,50,51,55,51,48,53,51,49,52,49,52,52,50,54,49,50,51,51,50,50,54,48,53,52,49,53,51,51,48,56,50,50,54,49,51,51,52,51,50,53,51,51,50,54,50,50,53,50,54,49,50,55,53,48,51,54,50,49,53,52,52,50,51,52,51,51,53,53,49,52,54,50,50,54,53,48,51,51,50,51,52,51,54,50,54,51,52,54,54,48,49,57,52,50,52,50,52,49,50,50,54,50,48,42,68,75,68,52,89,80,79,80,75,92,74,55,64,72,60,50,57,59,58,64,75,75,108